Protein AF-M3GT98-F1 (afdb_monomer_lite)

Secondary structure (DSSP, 8-state):
-----PPPTT--S-HHHHHHHHHTTT-----HHHHHHHHHHHHHTTTS-HHHHHHHS-SS-TGGGSS--

pLDDT: mean 80.47, std 17.99, range [37.09, 94.56]

Foldseek 3Di:
DDDDDDFDPLQDPPVLSVCCRVPPPPDDDDDPVLVVVVVVLVVVCVVHDNVVSVVVDPNDCPVVVVPDD

Sequence (69 aa):
MGQFLKRCDWVTKDPLYTHYHDKEWGIPVHDDRMLFEFLILEGAQAGLSWITILKKGKIIGMLSTISIQ

InterPro domains:
  IPR005019 Methyladenine glycosylase [PF03352] (10-57)
  IPR011257 DNA glycosylase [SSF48150] (6-58)

Structure (mmCIF, N/CA/C/O backbone):
data_AF-M3GT98-F1
#
_entry.id   AF-M3GT98-F1
#
loop_
_atom_site.group_PDB
_atom_site.id
_atom_site.type_symbol
_atom_site.label_atom_id
_atom_site.label_alt_id
_atom_site.label_comp_id
_atom_site.label_asym_id
_atom_site.label_entity_id
_atom_site.label_seq_id
_atom_site.pdbx_PDB_ins_code
_atom_site.Cartn_x
_atom_site.Cartn_y
_atom_site.Cartn_z
_atom_site.occupancy
_atom_site.B_iso_or_equiv
_atom_site.auth_seq_id
_atom_site.auth_comp_id
_atom_site.auth_asym_id
_atom_site.auth_atom_id
_atom_site.pdbx_PDB_model_num
ATOM 1 N N . MET A 1 1 ? -30.866 -0.704 0.964 1.00 39.06 1 MET A N 1
ATOM 2 C CA . MET A 1 1 ? -30.011 -1.584 1.789 1.00 39.06 1 MET A CA 1
ATOM 3 C C . MET A 1 1 ? -28.577 -1.358 1.344 1.00 39.06 1 MET A C 1
ATOM 5 O O . MET A 1 1 ? -28.315 -1.507 0.159 1.00 39.06 1 MET A O 1
ATOM 9 N N . GLY A 1 2 ? -27.690 -0.896 2.228 1.00 55.44 2 GLY A N 1
ATOM 10 C CA . GLY A 1 2 ? -26.281 -0.695 1.879 1.00 55.44 2 GLY A CA 1
ATOM 11 C C . GLY A 1 2 ? -25.581 -2.045 1.751 1.00 55.44 2 GLY A C 1
ATOM 12 O O . GLY A 1 2 ? -25.639 -2.852 2.675 1.00 55.44 2 GLY A O 1
ATOM 13 N N . GLN A 1 3 ? -24.971 -2.315 0.601 1.00 64.25 3 GLN A N 1
ATOM 14 C CA . GLN A 1 3 ? -24.221 -3.544 0.374 1.00 64.25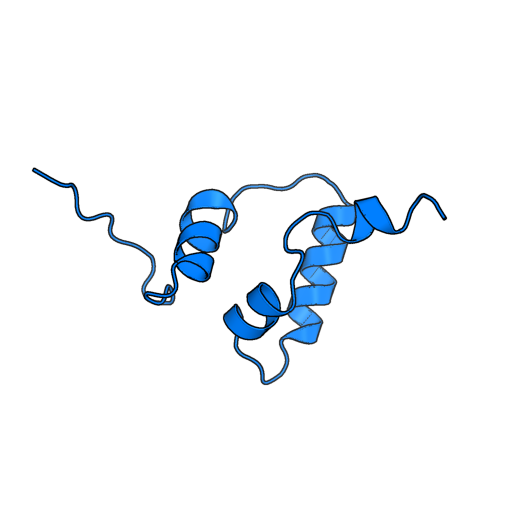 3 GLN A CA 1
ATOM 15 C C . GLN A 1 3 ? -22.913 -3.487 1.174 1.00 64.25 3 GLN A C 1
ATOM 17 O O . GLN A 1 3 ? -22.082 -2.608 0.952 1.00 64.25 3 GLN A O 1
ATOM 22 N N . PHE A 1 4 ? -22.729 -4.413 2.118 1.00 68.88 4 PHE A N 1
ATOM 23 C CA . PHE A 1 4 ? -21.446 -4.584 2.796 1.00 68.88 4 PHE A CA 1
ATOM 24 C C . PHE A 1 4 ? -20.461 -5.224 1.815 1.00 68.88 4 PHE A C 1
ATOM 26 O O . PHE A 1 4 ? -20.533 -6.419 1.535 1.00 68.88 4 PHE A O 1
ATOM 33 N N . LEU A 1 5 ? -19.557 -4.414 1.261 1.00 79.06 5 LEU A N 1
ATOM 34 C CA . LEU A 1 5 ? -18.446 -4.904 0.449 1.00 79.06 5 LEU A CA 1
ATOM 35 C C . LEU A 1 5 ? -17.483 -5.687 1.345 1.00 79.06 5 LEU A C 1
ATOM 37 O O . LEU A 1 5 ? -16.834 -5.115 2.225 1.00 79.06 5 LEU A O 1
ATOM 41 N N . LYS A 1 6 ? -17.401 -7.002 1.127 1.00 88.62 6 LYS A N 1
ATOM 42 C CA . LYS A 1 6 ? -16.401 -7.856 1.769 1.00 88.62 6 LYS A CA 1
ATOM 43 C C . LYS A 1 6 ? -15.046 -7.594 1.107 1.00 88.62 6 LYS A C 1
ATOM 45 O O . LYS A 1 6 ? -14.903 -7.820 -0.091 1.00 88.62 6 LYS A O 1
ATOM 50 N N . ARG A 1 7 ? -14.079 -7.100 1.880 1.00 92.62 7 ARG A N 1
ATOM 51 C CA . ARG A 1 7 ? -12.694 -6.851 1.441 1.00 92.62 7 ARG A CA 1
ATOM 52 C C . ARG A 1 7 ? -11.765 -7.960 1.918 1.00 92.62 7 ARG A C 1
ATOM 54 O O . ARG A 1 7 ? -12.175 -8.781 2.738 1.00 92.62 7 ARG A O 1
ATOM 61 N N . CYS A 1 8 ? -10.538 -7.976 1.402 1.00 94.56 8 CYS A N 1
ATOM 62 C CA . CYS A 1 8 ? -9.504 -8.881 1.889 1.00 94.56 8 CYS A CA 1
ATOM 63 C C . CYS A 1 8 ? -9.209 -8.637 3.378 1.00 94.56 8 CYS A C 1
ATOM 65 O O . CYS A 1 8 ? -9.269 -7.501 3.850 1.00 94.56 8 CYS A O 1
ATOM 67 N N . ASP A 1 9 ? -8.839 -9.695 4.102 1.00 93.25 9 ASP A N 1
ATOM 68 C CA . ASP A 1 9 ? -8.678 -9.656 5.566 1.00 93.25 9 ASP A CA 1
ATOM 69 C C . ASP A 1 9 ? -7.539 -8.738 6.041 1.00 93.25 9 ASP A C 1
ATOM 71 O O . ASP A 1 9 ? -7.520 -8.298 7.189 1.00 93.25 9 ASP A O 1
ATOM 75 N N . TRP A 1 10 ? -6.592 -8.418 5.156 1.00 92.31 10 TRP A N 1
ATOM 76 C CA . TRP A 1 10 ? -5.475 -7.519 5.450 1.00 92.31 10 TRP A CA 1
ATOM 77 C C . TRP A 1 10 ? -5.839 -6.029 5.355 1.00 92.31 10 TRP A C 1
ATOM 79 O O . TRP A 1 10 ? -5.052 -5.177 5.777 1.00 92.31 10 TRP A O 1
ATOM 89 N N . VAL A 1 11 ? -7.015 -5.687 4.819 1.00 93.19 11 VAL A N 1
ATOM 90 C CA . VAL A 1 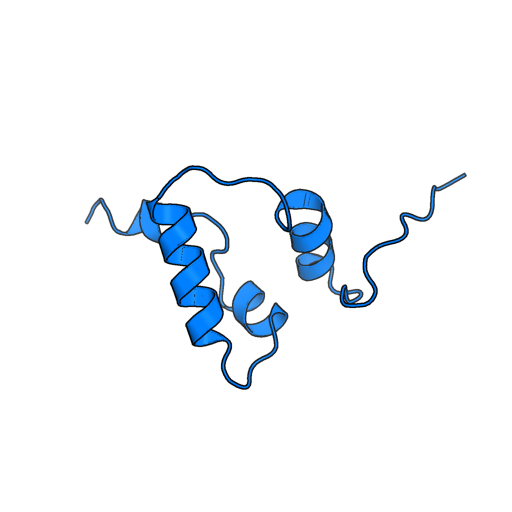11 ? -7.456 -4.296 4.673 1.00 93.19 11 VAL A CA 1
ATOM 91 C C . VAL A 1 11 ? -7.921 -3.765 6.022 1.00 93.19 11 VAL A C 1
ATOM 93 O O . VAL A 1 11 ? -8.860 -4.278 6.631 1.00 93.19 11 VAL A O 1
ATOM 96 N N . THR A 1 12 ? -7.283 -2.696 6.495 1.00 91.50 12 THR A N 1
ATOM 97 C CA . THR A 1 12 ? -7.691 -2.042 7.742 1.00 91.50 12 THR A CA 1
ATOM 98 C C . THR A 1 12 ? -8.824 -1.037 7.505 1.00 91.50 12 THR A C 1
ATOM 100 O O . THR A 1 12 ? -9.166 -0.700 6.374 1.00 91.50 12 THR A O 1
ATOM 103 N N . LYS A 1 13 ? -9.403 -0.503 8.589 1.00 89.38 13 LYS A N 1
ATOM 104 C CA . LYS A 1 13 ? -10.452 0.535 8.530 1.00 89.38 13 LYS A CA 1
ATOM 105 C C . LYS A 1 13 ? -9.937 1.914 8.093 1.00 89.38 13 LYS A C 1
ATOM 107 O O . LYS A 1 13 ? -10.729 2.850 8.025 1.00 89.38 13 LYS A O 1
ATOM 112 N N . ASP A 1 14 ? -8.631 2.061 7.861 1.00 91.75 14 ASP A N 1
ATOM 113 C CA . ASP A 1 14 ? -8.057 3.320 7.393 1.00 91.75 14 ASP A CA 1
ATOM 114 C C . ASP A 1 14 ? -8.607 3.623 5.980 1.00 91.75 14 ASP A C 1
ATOM 116 O O . ASP A 1 14 ? -8.463 2.780 5.083 1.00 91.75 14 ASP A O 1
ATOM 120 N N . PRO A 1 15 ? -9.260 4.783 5.757 1.00 91.94 15 PRO A N 1
ATOM 121 C CA . PRO A 1 15 ? -9.852 5.115 4.463 1.00 91.94 15 PRO A CA 1
ATOM 122 C C . PRO A 1 15 ? -8.840 5.111 3.318 1.00 91.94 15 PRO A C 1
ATOM 124 O O . PRO A 1 15 ? -9.200 4.736 2.204 1.00 91.94 15 PRO A O 1
ATOM 127 N N . LEU A 1 16 ? -7.578 5.469 3.586 1.00 90.56 16 LEU A N 1
ATOM 128 C CA . LEU A 1 16 ? -6.511 5.424 2.587 1.00 90.56 16 LEU A CA 1
ATOM 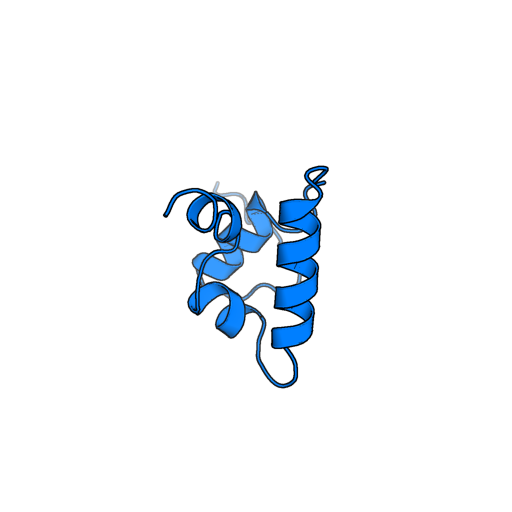129 C C . LEU A 1 16 ? -6.233 3.984 2.160 1.00 90.56 16 LEU A C 1
ATOM 131 O O . LEU A 1 16 ? -6.133 3.696 0.972 1.00 90.56 16 LEU A O 1
ATOM 135 N N . TYR A 1 17 ? -6.155 3.069 3.127 1.00 92.00 17 TYR A N 1
ATOM 136 C CA . TYR A 1 17 ? -5.886 1.664 2.838 1.00 92.00 17 TYR A CA 1
ATOM 137 C C . TYR A 1 17 ? -7.063 1.008 2.107 1.00 92.00 17 TYR A C 1
ATOM 139 O O . TYR A 1 17 ? -6.874 0.213 1.190 1.00 92.00 17 TYR A O 1
ATOM 147 N N . THR A 1 18 ? -8.282 1.399 2.484 1.00 93.06 18 THR A N 1
ATOM 148 C CA . THR A 1 18 ? -9.516 0.981 1.816 1.00 93.06 18 THR A CA 1
ATOM 149 C C . THR A 1 18 ? -9.557 1.470 0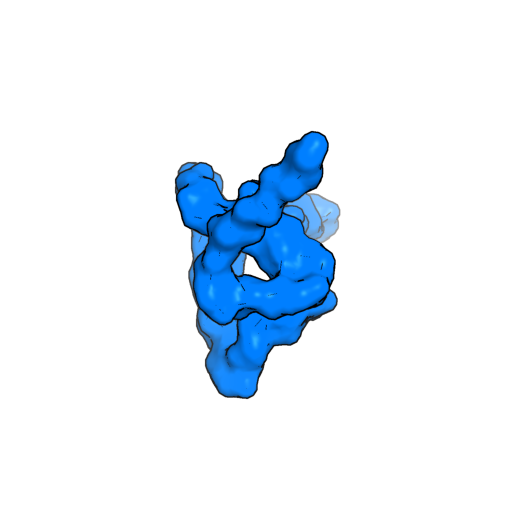.368 1.00 93.06 18 THR A C 1
ATOM 151 O O . THR A 1 18 ? -9.867 0.694 -0.531 1.00 93.06 18 THR A O 1
ATOM 154 N N . HIS A 1 19 ? -9.222 2.741 0.131 1.00 91.25 19 HIS A N 1
ATOM 155 C CA . HIS A 1 19 ? -9.167 3.318 -1.210 1.00 91.25 19 HIS A CA 1
ATOM 156 C C . HIS A 1 19 ? -8.133 2.605 -2.080 1.00 91.25 19 HIS A C 1
ATOM 158 O O . HIS A 1 19 ? -8.481 2.133 -3.158 1.00 91.25 19 HIS A O 1
ATOM 164 N N . TYR A 1 20 ? -6.907 2.458 -1.571 1.00 91.56 20 TYR A N 1
ATOM 165 C CA . TYR A 1 20 ? -5.828 1.752 -2.254 1.00 91.56 20 TYR A CA 1
ATOM 166 C C . TYR A 1 20 ? -6.234 0.319 -2.627 1.00 91.56 20 TYR A C 1
ATOM 168 O O . TYR A 1 20 ? -6.099 -0.082 -3.779 1.00 91.56 20 TYR A O 1
ATOM 176 N N . HIS A 1 21 ? -6.805 -0.445 -1.688 1.00 93.38 21 HIS A N 1
ATOM 177 C CA . HIS A 1 21 ? -7.284 -1.802 -1.970 1.00 93.38 21 HIS A CA 1
ATOM 178 C C . HIS A 1 21 ? -8.356 -1.825 -3.067 1.00 93.38 21 HIS A C 1
ATOM 180 O O . HIS A 1 21 ? -8.296 -2.646 -3.974 1.00 93.38 21 HIS A O 1
ATOM 186 N N . ASP A 1 22 ? -9.348 -0.938 -2.981 1.00 92.75 22 ASP A N 1
ATOM 187 C CA . ASP A 1 22 ? -10.514 -0.975 -3.866 1.00 92.75 22 ASP A CA 1
ATOM 188 C C . ASP A 1 22 ? -10.233 -0.409 -5.268 1.00 92.75 22 ASP A C 1
ATOM 190 O O . ASP A 1 22 ? -11.007 -0.665 -6.195 1.00 92.75 22 ASP A O 1
ATOM 194 N N . LYS A 1 23 ? -9.200 0.430 -5.416 1.00 90.06 23 LYS A N 1
ATOM 195 C CA . LYS A 1 23 ? -8.966 1.240 -6.622 1.00 90.06 23 LYS A CA 1
ATOM 196 C C . LYS A 1 23 ? -7.599 1.080 -7.258 1.00 90.06 23 LYS A C 1
ATOM 198 O O . LYS A 1 23 ? -7.437 1.572 -8.367 1.00 90.06 23 LYS A O 1
ATOM 203 N N . GLU A 1 24 ? -6.646 0.440 -6.594 1.00 90.44 24 GLU A N 1
ATOM 204 C CA . GLU A 1 24 ? -5.260 0.379 -7.071 1.00 90.44 24 GLU A CA 1
ATOM 205 C C . GLU A 1 24 ? -4.689 -1.038 -6.949 1.00 90.44 24 GLU A C 1
ATOM 207 O O . GLU A 1 24 ? -4.075 -1.547 -7.886 1.00 90.44 24 GLU A O 1
ATOM 212 N N . TRP A 1 25 ? -4.930 -1.717 -5.826 1.00 91.25 25 TRP A N 1
ATOM 213 C CA . TRP A 1 25 ? -4.392 -3.050 -5.580 1.00 91.25 25 TRP A CA 1
ATOM 214 C C . TRP A 1 25 ? -4.995 -4.100 -6.524 1.00 91.25 25 TRP A C 1
ATOM 216 O O . TRP A 1 25 ? -6.212 -4.236 -6.645 1.00 91.25 25 TRP A O 1
ATOM 226 N N . GLY A 1 26 ? -4.128 -4.872 -7.182 1.00 90.38 26 GLY A N 1
ATOM 227 C CA . GLY A 1 26 ? -4.532 -5.935 -8.107 1.00 90.38 26 GLY A CA 1
ATOM 228 C C . GLY A 1 26 ? -5.016 -5.450 -9.479 1.00 90.38 26 GLY A C 1
ATOM 229 O O . GLY A 1 26 ? -5.414 -6.279 -10.298 1.00 90.38 26 GLY A O 1
ATOM 230 N N . ILE A 1 27 ? -4.966 -4.143 -9.762 1.00 91.88 27 ILE A N 1
ATOM 231 C CA . ILE A 1 27 ? -5.248 -3.608 -11.098 1.00 91.88 27 ILE A CA 1
ATOM 232 C C . ILE A 1 27 ? -3.982 -3.720 -11.962 1.00 91.88 27 ILE A C 1
ATOM 234 O O . ILE A 1 27 ? -2.926 -3.246 -11.544 1.00 91.88 27 ILE A O 1
ATOM 238 N N . PRO A 1 28 ? -4.050 -4.322 -13.166 1.00 93.00 28 PRO A N 1
ATOM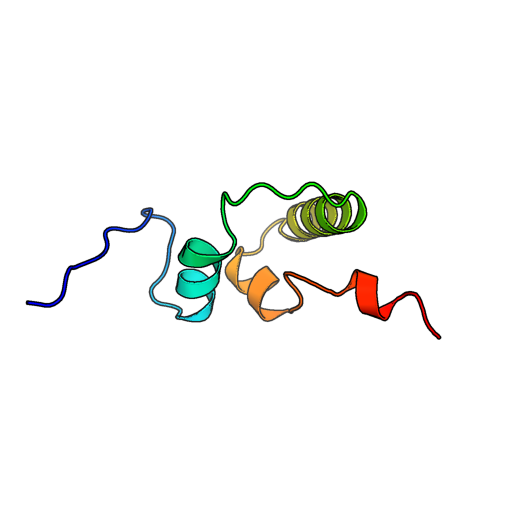 239 C CA . PRO A 1 28 ? -2.889 -4.442 -14.042 1.00 93.00 28 PRO A CA 1
ATOM 240 C C . PRO A 1 28 ? -2.303 -3.083 -14.442 1.00 93.00 28 PRO A C 1
ATOM 242 O O . PRO A 1 28 ? -3.011 -2.217 -14.957 1.00 93.00 28 PRO A O 1
ATOM 245 N N . VAL A 1 29 ? -0.989 -2.933 -14.276 1.00 90.00 29 VAL A N 1
ATOM 246 C CA . VAL A 1 29 ? -0.208 -1.769 -14.711 1.00 90.00 29 VAL A CA 1
ATOM 247 C C . VAL A 1 29 ? 0.784 -2.224 -15.777 1.00 90.00 29 VAL A C 1
ATOM 249 O O . VAL A 1 29 ? 1.453 -3.238 -15.604 1.00 90.00 29 VAL A O 1
ATOM 252 N N . HIS A 1 30 ? 0.861 -1.477 -16.878 1.00 92.62 30 HIS A N 1
ATOM 253 C CA . HIS A 1 30 ? 1.728 -1.785 -18.026 1.00 92.62 30 HIS A CA 1
ATOM 254 C C . HIS A 1 30 ? 2.778 -0.692 -18.288 1.00 92.62 30 HIS A C 1
ATOM 256 O O . HIS A 1 30 ? 3.504 -0.765 -19.272 1.00 92.62 30 HIS A O 1
ATOM 262 N N . ASP A 1 31 ? 2.831 0.340 -17.443 1.00 91.56 31 ASP A N 1
ATOM 263 C CA . ASP A 1 31 ? 3.860 1.376 -17.506 1.00 91.56 31 ASP A CA 1
ATOM 264 C C . ASP A 1 31 ? 5.099 0.920 -16.720 1.00 91.56 31 ASP A C 1
ATOM 266 O O . ASP A 1 31 ? 5.032 0.703 -15.508 1.00 91.56 31 ASP A O 1
ATOM 270 N N . ASP A 1 32 ? 6.233 0.785 -17.408 1.00 92.81 32 ASP A N 1
ATOM 271 C CA . ASP A 1 32 ? 7.481 0.278 -16.825 1.00 92.81 32 ASP A CA 1
ATOM 272 C C . ASP A 1 32 ? 8.007 1.141 -15.670 1.00 92.81 32 ASP A C 1
ATOM 274 O O . ASP A 1 32 ? 8.592 0.623 -14.715 1.00 92.81 32 ASP A O 1
ATOM 278 N N . ARG A 1 33 ? 7.801 2.464 -15.724 1.00 89.62 33 ARG A N 1
ATOM 279 C CA . ARG A 1 33 ? 8.254 3.377 -14.665 1.00 89.62 33 ARG A CA 1
ATOM 280 C C . ARG A 1 33 ? 7.424 3.160 -13.414 1.00 89.62 33 ARG A C 1
ATOM 282 O O . ARG A 1 33 ? 7.988 3.047 -12.331 1.00 89.62 33 ARG A O 1
ATOM 289 N N . MET A 1 34 ? 6.107 3.054 -13.564 1.00 86.12 34 MET A N 1
ATOM 290 C CA . MET A 1 34 ? 5.216 2.744 -12.448 1.00 86.12 34 MET A CA 1
ATOM 291 C C . MET A 1 34 ? 5.543 1.384 -11.830 1.00 86.12 34 MET A C 1
ATOM 293 O O . MET A 1 34 ? 5.617 1.272 -10.610 1.00 86.12 34 MET A O 1
ATOM 297 N N . LEU A 1 35 ? 5.798 0.362 -12.651 1.00 90.50 35 LEU A N 1
ATOM 298 C CA . LEU A 1 35 ? 6.207 -0.955 -12.158 1.00 90.50 35 LEU A CA 1
ATOM 299 C C . LEU A 1 35 ? 7.525 -0.890 -11.371 1.00 90.50 35 LEU A C 1
ATOM 301 O O . LEU A 1 35 ? 7.633 -1.500 -10.307 1.00 90.50 35 LEU A O 1
ATOM 305 N N . PHE A 1 36 ? 8.507 -0.120 -11.847 1.00 90.25 36 PHE A N 1
ATOM 306 C CA . PHE A 1 36 ? 9.756 0.099 -11.117 1.00 90.25 36 PHE A CA 1
ATOM 307 C C . PHE A 1 36 ? 9.538 0.864 -9.803 1.00 90.25 36 PHE A C 1
ATOM 309 O O . PHE A 1 36 ? 10.120 0.500 -8.784 1.00 90.25 36 PHE A O 1
ATOM 316 N N . GLU A 1 37 ? 8.673 1.880 -9.789 1.00 87.50 37 GLU A N 1
ATOM 317 C CA . GLU A 1 37 ? 8.295 2.613 -8.572 1.00 87.50 37 GLU A CA 1
ATOM 318 C C . GLU A 1 37 ? 7.697 1.662 -7.524 1.00 87.50 37 GLU A C 1
ATOM 320 O O . GLU A 1 37 ? 8.166 1.646 -6.384 1.00 87.50 37 GLU A O 1
ATOM 325 N N . PHE A 1 38 ? 6.759 0.791 -7.918 1.00 88.38 38 PHE A N 1
ATOM 326 C CA . PHE A 1 38 ? 6.206 -0.233 -7.026 1.00 88.38 38 PHE A CA 1
ATOM 327 C C . PHE A 1 38 ? 7.282 -1.172 -6.481 1.00 88.38 38 PHE A C 1
ATOM 329 O O . PHE A 1 38 ? 7.325 -1.405 -5.276 1.00 88.38 38 PHE A O 1
ATOM 336 N N . LEU A 1 39 ? 8.197 -1.651 -7.327 1.00 91.00 39 LEU A N 1
ATOM 337 C CA . LEU A 1 39 ? 9.292 -2.520 -6.892 1.00 91.00 39 LEU A CA 1
ATOM 338 C C . LEU A 1 39 ? 10.170 -1.862 -5.811 1.00 91.00 39 LEU A C 1
ATOM 340 O O . LEU A 1 39 ? 10.566 -2.516 -4.845 1.00 91.00 39 LEU A O 1
ATOM 344 N N . ILE A 1 40 ? 10.467 -0.568 -5.949 1.00 89.94 40 ILE A N 1
ATOM 345 C CA . ILE A 1 40 ? 11.248 0.181 -4.956 1.00 89.94 40 ILE A CA 1
ATOM 346 C C . ILE A 1 40 ? 10.463 0.358 -3.649 1.00 89.94 40 ILE A C 1
ATOM 348 O O . ILE A 1 40 ? 11.040 0.216 -2.568 1.00 89.94 40 ILE A O 1
ATOM 352 N N . LEU A 1 41 ? 9.157 0.634 -3.728 1.00 89.19 41 LEU A N 1
ATOM 353 C CA . LEU A 1 41 ? 8.291 0.771 -2.553 1.00 89.19 41 LEU A CA 1
ATOM 354 C C . LEU A 1 41 ? 8.188 -0.538 -1.754 1.00 89.19 41 LEU A C 1
ATOM 356 O O . LEU A 1 41 ? 8.250 -0.496 -0.525 1.00 89.19 41 LEU A O 1
ATOM 360 N N . GLU A 1 42 ? 8.115 -1.687 -2.430 1.00 89.56 42 GLU A N 1
ATOM 361 C CA . GLU A 1 42 ? 8.161 -3.012 -1.793 1.00 89.56 42 GLU A CA 1
ATOM 362 C C . GLU A 1 42 ? 9.481 -3.228 -1.033 1.00 89.56 42 GLU A C 1
ATOM 364 O O . GLU A 1 42 ? 9.485 -3.651 0.124 1.00 89.56 42 GLU A O 1
ATOM 369 N N . GLY A 1 43 ? 10.621 -2.847 -1.621 1.00 90.19 43 GLY A N 1
ATOM 370 C CA . GLY A 1 43 ? 11.921 -2.908 -0.941 1.00 90.19 43 GLY A CA 1
ATOM 371 C C . GLY A 1 43 ? 12.013 -1.990 0.285 1.00 90.19 43 GLY A C 1
ATOM 372 O O . GLY A 1 43 ? 12.592 -2.358 1.309 1.00 90.19 43 GLY A O 1
ATOM 373 N N . ALA A 1 44 ? 11.398 -0.807 0.217 1.00 88.19 44 ALA A N 1
ATOM 374 C CA . ALA A 1 44 ? 11.354 0.148 1.323 1.00 88.19 44 ALA A CA 1
ATOM 375 C C . ALA A 1 44 ? 10.464 -0.308 2.497 1.00 88.19 44 ALA A C 1
ATOM 377 O O . ALA A 1 44 ? 10.539 0.270 3.584 1.00 88.19 44 ALA A O 1
ATOM 378 N N . GLN A 1 45 ? 9.635 -1.339 2.310 1.00 91.38 45 GLN A N 1
ATOM 379 C CA . GLN A 1 45 ? 8.714 -1.844 3.328 1.00 91.38 45 GLN A CA 1
ATOM 380 C C . GLN A 1 45 ? 9.384 -2.712 4.409 1.00 91.38 45 GLN A C 1
ATOM 382 O O . GLN A 1 45 ? 8.724 -3.098 5.374 1.00 91.38 45 GLN A O 1
ATOM 387 N N . ALA A 1 46 ? 10.679 -3.022 4.307 1.00 92.31 46 ALA A N 1
ATOM 388 C CA . ALA A 1 46 ? 11.367 -3.894 5.259 1.00 92.31 46 ALA A CA 1
ATOM 389 C C . ALA A 1 46 ? 11.196 -3.428 6.725 1.00 92.31 46 ALA A C 1
ATOM 391 O O . ALA A 1 46 ? 11.736 -2.406 7.148 1.00 92.31 46 ALA A O 1
ATOM 392 N N . GLY A 1 47 ? 10.426 -4.195 7.507 1.00 91.50 47 GLY A N 1
ATOM 393 C CA . GLY A 1 47 ? 10.130 -3.896 8.915 1.00 91.50 47 GLY A CA 1
ATOM 394 C C . GLY A 1 47 ? 9.048 -2.831 9.152 1.00 91.50 47 GLY A C 1
ATOM 395 O O . GLY A 1 47 ? 8.812 -2.450 10.298 1.00 91.50 47 GLY A O 1
ATOM 396 N N . LEU A 1 48 ? 8.371 -2.358 8.104 1.00 91.62 48 LEU A N 1
ATOM 397 C CA . LEU A 1 48 ? 7.286 -1.380 8.170 1.00 91.62 48 LEU A CA 1
ATOM 398 C C . LEU A 1 48 ? 5.954 -1.998 7.734 1.00 91.62 48 LEU A C 1
ATOM 400 O O . LEU A 1 48 ? 5.900 -3.009 7.037 1.00 91.62 48 LEU A O 1
ATOM 404 N N . SER A 1 49 ? 4.853 -1.362 8.129 1.00 91.31 49 SER A N 1
ATOM 405 C CA . SER A 1 49 ? 3.532 -1.689 7.588 1.00 91.31 49 SER A CA 1
ATOM 406 C C . SER A 1 49 ? 3.326 -1.023 6.227 1.00 91.31 49 SER A C 1
ATOM 408 O O . SER A 1 49 ? 3.793 0.097 6.018 1.00 91.31 49 SER A O 1
ATOM 410 N N . TRP A 1 50 ? 2.566 -1.649 5.326 1.00 90.38 50 TRP A N 1
ATOM 411 C CA . TRP A 1 50 ? 2.264 -1.056 4.018 1.00 90.38 50 TRP A CA 1
ATOM 412 C C . TRP A 1 50 ? 1.568 0.306 4.144 1.00 90.38 50 TRP A C 1
ATOM 414 O O . TRP A 1 50 ? 1.930 1.251 3.456 1.00 90.38 50 TRP A O 1
ATOM 424 N N . ILE A 1 51 ? 0.670 0.484 5.123 1.00 90.75 51 ILE A N 1
ATOM 425 C CA . ILE A 1 51 ? 0.042 1.789 5.388 1.00 90.75 51 ILE A CA 1
ATOM 426 C C . ILE A 1 51 ? 1.064 2.885 5.746 1.00 90.75 51 ILE A C 1
ATOM 428 O O . ILE A 1 51 ? 0.827 4.055 5.450 1.00 90.75 51 ILE A O 1
ATOM 432 N N . THR A 1 52 ? 2.219 2.536 6.329 1.00 90.81 52 THR A N 1
ATOM 433 C CA . THR A 1 52 ? 3.332 3.478 6.545 1.00 90.81 52 THR A CA 1
ATOM 434 C C . THR A 1 52 ? 3.917 3.953 5.216 1.00 90.81 52 THR A C 1
ATOM 436 O O . THR A 1 52 ? 4.207 5.141 5.073 1.00 90.81 52 THR A O 1
ATOM 439 N N . ILE A 1 53 ? 4.062 3.046 4.248 1.00 89.81 53 ILE A N 1
ATOM 440 C CA . ILE A 1 53 ? 4.528 3.351 2.891 1.00 89.81 53 ILE A CA 1
ATOM 441 C C . ILE A 1 53 ? 3.496 4.228 2.171 1.00 89.81 53 ILE A C 1
ATOM 443 O O . ILE A 1 53 ? 3.836 5.328 1.739 1.00 89.81 53 ILE A O 1
ATOM 447 N N . LEU A 1 54 ? 2.215 3.832 2.177 1.00 87.81 54 LEU A N 1
ATOM 448 C CA . LEU A 1 54 ? 1.112 4.598 1.576 1.00 87.81 54 LEU A CA 1
ATOM 449 C C . LEU A 1 54 ? 1.024 6.033 2.131 1.00 87.81 54 LEU A C 1
ATOM 451 O O . LEU A 1 54 ? 0.820 6.982 1.377 1.00 87.81 54 LEU A O 1
ATOM 455 N N . LYS A 1 55 ? 1.216 6.212 3.448 1.00 86.44 55 LYS A N 1
ATOM 456 C CA . LYS A 1 55 ? 1.182 7.529 4.114 1.00 86.44 55 LYS A CA 1
ATOM 457 C C . LYS A 1 55 ? 2.399 8.403 3.825 1.00 86.44 55 LYS A C 1
ATOM 459 O O . LYS A 1 55 ? 2.268 9.624 3.837 1.00 86.44 55 LYS A O 1
ATOM 464 N N . LYS A 1 56 ? 3.574 7.810 3.583 1.00 78.19 56 LYS A N 1
ATOM 465 C CA . LYS A 1 56 ? 4.778 8.551 3.159 1.00 78.19 56 LYS A CA 1
ATOM 466 C C . LYS A 1 56 ? 4.676 9.064 1.721 1.00 78.19 56 LYS A C 1
ATOM 468 O O . LYS A 1 56 ? 5.387 10.002 1.371 1.00 78.19 56 LYS A O 1
ATOM 473 N N . GLY A 1 57 ? 3.690 8.568 0.983 1.00 62.59 57 GLY A N 1
ATOM 474 C CA . GLY A 1 57 ? 3.095 9.269 -0.135 1.00 62.59 57 GLY A CA 1
ATOM 475 C C . GLY A 1 57 ? 3.620 8.818 -1.483 1.00 62.59 57 GLY A C 1
ATOM 476 O O . GLY A 1 57 ? 4.762 8.394 -1.625 1.00 62.59 57 GLY A O 1
ATOM 477 N N . LYS A 1 58 ? 2.739 9.032 -2.461 1.00 52.12 58 LYS A N 1
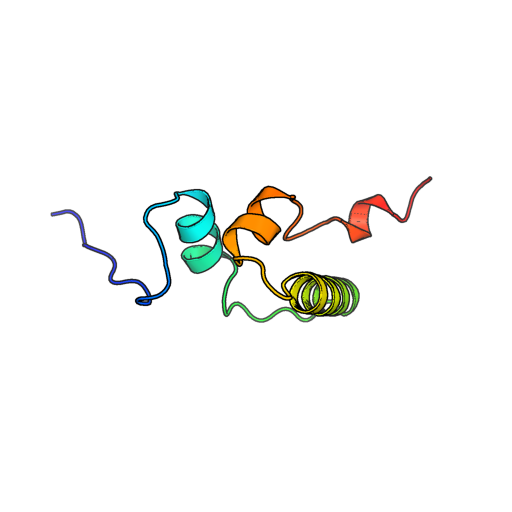ATOM 478 C CA . LYS A 1 58 ? 2.916 8.826 -3.899 1.00 52.12 58 LYS A CA 1
ATOM 479 C C . LYS A 1 58 ? 2.851 7.363 -4.309 1.00 52.12 58 LYS A C 1
ATOM 481 O O . LYS A 1 58 ? 3.839 6.767 -4.688 1.00 52.12 58 LYS A O 1
ATOM 486 N N . ILE A 1 59 ? 1.654 6.794 -4.263 1.00 50.31 59 ILE A N 1
ATOM 487 C CA . ILE A 1 59 ? 1.433 5.474 -4.865 1.00 50.31 59 ILE A CA 1
ATOM 488 C C . ILE A 1 59 ? 1.378 5.581 -6.391 1.00 50.31 59 ILE A C 1
ATOM 490 O O . ILE A 1 59 ? 1.622 4.604 -7.083 1.00 50.31 59 ILE A O 1
ATOM 494 N N . ILE A 1 60 ? 1.119 6.766 -6.950 1.00 51.88 60 ILE A N 1
ATOM 495 C CA . ILE A 1 60 ? 1.087 6.953 -8.398 1.00 51.88 60 ILE A CA 1
ATOM 496 C C . ILE A 1 60 ? 1.545 8.381 -8.705 1.00 51.88 60 ILE A C 1
ATOM 498 O O . ILE A 1 60 ? 0.813 9.337 -8.455 1.00 51.88 60 ILE A O 1
ATOM 502 N N . GLY A 1 61 ? 2.769 8.551 -9.211 1.00 49.59 61 GLY A N 1
ATOM 503 C CA . GLY A 1 61 ? 3.217 9.821 -9.799 1.00 49.59 61 GLY A CA 1
ATOM 504 C C . GLY A 1 61 ? 4.507 10.413 -9.234 1.00 49.59 61 GLY A C 1
ATOM 505 O O . GLY A 1 61 ? 4.835 11.563 -9.550 1.00 49.59 61 GLY A O 1
ATOM 506 N N . MET A 1 62 ? 5.284 9.678 -8.428 1.00 47.59 62 MET A N 1
ATOM 507 C CA . MET A 1 62 ? 6.581 10.194 -7.989 1.00 47.59 62 MET A CA 1
ATOM 508 C C . MET A 1 62 ? 7.538 10.355 -9.167 1.00 47.59 62 MET A C 1
ATOM 510 O O . MET A 1 62 ? 8.197 11.395 -9.269 1.00 47.59 62 MET A O 1
ATOM 514 N N . LEU A 1 63 ? 7.526 9.417 -10.116 1.00 47.62 63 LEU A N 1
ATOM 515 C CA . LEU A 1 63 ? 8.348 9.516 -11.320 1.00 47.62 63 LEU A CA 1
ATOM 516 C C . LEU A 1 63 ? 7.822 10.514 -12.366 1.00 47.62 63 LEU A C 1
ATOM 518 O O . LEU A 1 63 ? 8.625 11.029 -13.142 1.00 47.62 63 LEU A O 1
ATOM 522 N N . SER A 1 64 ? 6.536 10.898 -12.355 1.00 44.97 64 SER A N 1
ATOM 523 C CA . SER A 1 64 ? 6.057 12.001 -13.214 1.00 44.97 64 SER A CA 1
ATOM 524 C C . SER A 1 64 ? 6.578 13.373 -12.776 1.00 44.97 64 SER A C 1
ATOM 526 O O . SER A 1 64 ? 6.638 14.291 -13.587 1.00 44.97 64 SER A O 1
ATOM 528 N N . THR A 1 65 ? 7.010 13.515 -11.518 1.00 47.28 65 THR A N 1
ATOM 529 C CA . THR A 1 65 ? 7.609 14.761 -11.004 1.00 47.28 65 THR A CA 1
ATOM 530 C C . THR A 1 65 ? 9.135 14.833 -11.102 1.00 47.28 65 THR A C 1
ATOM 532 O O . THR A 1 65 ? 9.685 15.906 -10.897 1.00 47.28 65 THR A O 1
ATOM 535 N N . ILE A 1 66 ? 9.833 13.739 -11.435 1.00 45.78 66 ILE A N 1
ATOM 536 C CA . ILE A 1 66 ? 11.312 13.712 -11.509 1.00 45.78 66 ILE A CA 1
ATOM 537 C C . ILE A 1 66 ? 11.827 13.949 -12.950 1.00 45.78 66 ILE A C 1
ATOM 539 O O . ILE A 1 66 ? 13.026 13.986 -13.186 1.00 45.78 66 ILE A O 1
ATOM 543 N N . SER A 1 67 ? 10.944 14.159 -13.938 1.00 45.56 67 SER A N 1
ATOM 544 C CA . SER A 1 67 ? 11.348 14.402 -15.340 1.00 45.56 67 SER A CA 1
ATOM 545 C C . SER A 1 67 ? 11.335 15.858 -15.822 1.00 45.56 67 SER A C 1
ATOM 547 O O . SER A 1 67 ? 11.690 16.072 -16.974 1.00 45.56 67 SER A O 1
ATOM 549 N N . ILE A 1 68 ? 10.982 16.866 -15.016 1.00 37.09 68 ILE A N 1
ATOM 550 C CA . ILE A 1 68 ? 11.180 18.279 -15.403 1.00 37.09 68 ILE A CA 1
ATOM 551 C C . ILE A 1 68 ? 11.498 19.119 -14.161 1.00 37.09 68 ILE A C 1
ATOM 553 O O . ILE A 1 68 ? 10.615 19.785 -13.633 1.00 37.09 68 ILE A O 1
ATOM 557 N N . GLN A 1 69 ? 12.748 19.051 -13.704 1.00 42.94 69 GLN A N 1
ATOM 558 C CA . GLN A 1 69 ? 13.603 20.180 -13.308 1.00 42.94 69 GLN A CA 1
ATOM 559 C C . GLN A 1 69 ? 15.057 19.744 -13.484 1.00 42.94 69 GLN A C 1
ATOM 561 O O . GLN A 1 69 ? 15.358 18.582 -13.130 1.00 42.94 69 GLN A O 1
#

Radius of gyration: 14.06 Å; chains: 1; bounding box: 44×30×27 Å

Organism: NCBI:txid1088540